Protein AF-A0A364NYP1-F1 (afdb_monomer)

Organism: NCBI:txid2053833

Radius of gyration: 20.15 Å; Cα contacts (8 Å, |Δi|>4): 146; chains: 1; bounding box: 37×47×76 Å

InterPro domains:
  IPR006696 Protein of unknown f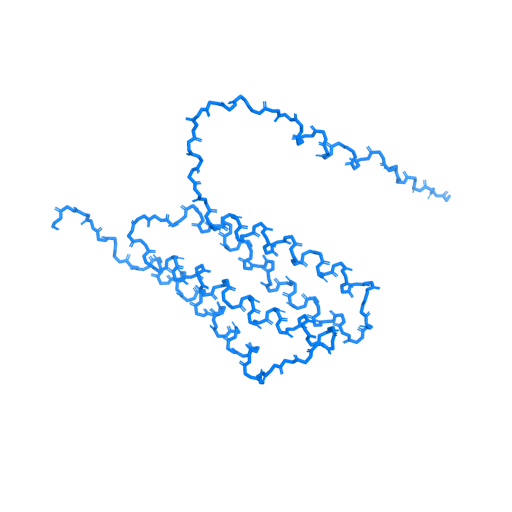unction DUF423 [PF04241] (48-129)
  IPR006696 Protein of unknown function DUF423 [PTHR43461] (31-141)

Secondary structure (DSSP, 8-state):
-------TTSTHHHHHHTT------S------HHHHHHHHHHHHHHHHHHHHHHSS-TTTHHHHHHHHHHHHHHHHHHHHHTTT--TT-HHHHHHHHHHHHHHHHHHHHHHHHHTTPPPS-TTHHHHHHHHHHHHHHHHHHHTTS----TT-

Nearest PDB structures (foldseek):
  1x91-assembly1_A  TM=4.111E-01  e=5.428E-01  Arabidopsis thaliana
  6qvh-assembly1_A  TM=4.560E-01  e=2.809E+00  Streptomyces lividans 1326
  6q58-assembly1_A  TM=4.800E-01  e=5.478E+00  Streptomyces lividans 1326

Mean predicted aligned error: 10.58 Å

Sequence (152 aa):
MAEAHCSLSSWWRVVVIISARPAFGSRSIPMRPWILLAGINGALAIGLAAYGAHGVDAAAVPLMEKASLFQLIHAAALASLDRWDRPGTVSARAAGMLWVIGVALFSGSLYAKAMMVPLPLPMVTPAGGVSLLLGWVALAASAIGKRSDPTV

pLDDT: mean 83.31, std 17.93, range [36.88, 98.75]

Foldseek 3Di:
DDDDDDDPPPVVVVVVVVPDDDPDDPDPPPDQPLLVQLVVLLVVLVVQLVCLVPPFDPVLSVLSPVLSVLSNVLSVVSNVLSVVPDPPQPLSVLLNVLSSQLSCQQSVVSSCVRVVNDDPDPCSNVSSVVSNVVSVVSVVVSVVDDDPDPPD

Structure (mmCIF, N/CA/C/O backbone):
data_AF-A0A364NYP1-F1
#
_entry.id   AF-A0A364NYP1-F1
#
loop_
_atom_site.group_PDB
_atom_site.id
_atom_site.type_symbol
_atom_site.label_atom_id
_atom_site.label_alt_id
_atom_site.label_comp_id
_atom_site.label_asym_id
_atom_site.label_entity_id
_atom_site.label_seq_id
_atom_site.pdbx_PDB_ins_code
_atom_site.Cartn_x
_atom_site.Cartn_y
_atom_site.Cartn_z
_atom_site.occupancy
_atom_site.B_iso_or_equiv
_atom_site.auth_seq_id
_atom_site.auth_comp_id
_atom_site.auth_asym_id
_atom_site.auth_atom_id
_atom_site.pdbx_PDB_model_num
ATOM 1 N N . MET A 1 1 ? -13.600 16.778 -42.484 1.00 36.88 1 MET A N 1
ATOM 2 C CA . MET A 1 1 ? -12.603 16.175 -41.576 1.00 36.88 1 MET A CA 1
ATOM 3 C C . MET A 1 1 ? -12.394 17.177 -40.455 1.00 36.88 1 MET A C 1
ATOM 5 O O . MET A 1 1 ? -11.978 18.286 -40.747 1.00 36.88 1 MET A O 1
ATOM 9 N N . ALA A 1 2 ? -12.880 16.868 -39.251 1.00 36.94 2 ALA A N 1
ATOM 10 C CA . ALA A 1 2 ? -12.973 17.806 -38.132 1.00 36.94 2 ALA A CA 1
ATOM 11 C C . ALA A 1 2 ? -11.695 17.758 -37.282 1.00 36.94 2 ALA A C 1
ATOM 13 O O . ALA A 1 2 ? -11.338 16.699 -36.772 1.00 36.94 2 ALA A O 1
ATOM 14 N N . GLU A 1 3 ? -11.027 18.900 -37.137 1.00 43.62 3 GLU A N 1
ATOM 15 C CA . GLU A 1 3 ? -9.853 19.076 -36.283 1.00 43.62 3 GLU A CA 1
ATOM 16 C C . GLU A 1 3 ? -10.306 19.491 -34.876 1.00 43.62 3 GLU A C 1
ATOM 18 O O . GLU A 1 3 ? -10.893 20.554 -34.667 1.00 43.62 3 GLU A O 1
ATOM 23 N N . ALA A 1 4 ? -10.075 18.621 -33.893 1.00 45.31 4 ALA A N 1
ATOM 24 C CA . ALA A 1 4 ? -10.337 18.896 -32.486 1.00 45.31 4 ALA A CA 1
ATOM 25 C C . ALA A 1 4 ? -9.132 19.625 -31.868 1.00 45.31 4 ALA A C 1
ATOM 27 O O . ALA A 1 4 ? -8.153 19.007 -31.453 1.00 45.31 4 ALA A O 1
ATOM 28 N N . HIS A 1 5 ? -9.209 20.954 -31.789 1.00 45.97 5 HIS A N 1
ATOM 29 C CA . HIS A 1 5 ? -8.242 21.782 -31.068 1.00 45.97 5 HIS A CA 1
ATOM 30 C C . HIS A 1 5 ? -8.495 21.704 -29.551 1.00 45.97 5 HIS A C 1
ATOM 32 O O . HIS A 1 5 ? -9.345 22.407 -29.004 1.00 45.97 5 HIS A O 1
ATOM 38 N N . CYS A 1 6 ? -7.749 20.849 -28.850 1.00 45.78 6 CYS A N 1
ATOM 39 C CA . CYS A 1 6 ? -7.722 20.810 -27.388 1.00 45.78 6 CYS A CA 1
ATOM 40 C C . CYS A 1 6 ? -6.872 21.985 -26.859 1.00 45.78 6 CYS A C 1
ATOM 42 O O . CYS A 1 6 ? -5.645 21.975 -26.939 1.00 45.78 6 CYS A O 1
ATOM 44 N N . SER A 1 7 ? -7.530 23.042 -26.373 1.00 52.88 7 SER A N 1
ATOM 45 C CA . SER A 1 7 ? -6.894 24.260 -25.852 1.00 52.88 7 SER A CA 1
ATOM 46 C C . SER A 1 7 ? -6.227 24.015 -24.491 1.00 52.88 7 SER A C 1
ATOM 48 O O . SER A 1 7 ? -6.889 23.672 -23.512 1.00 52.88 7 SER A O 1
ATOM 50 N N . LEU A 1 8 ? -4.922 24.293 -24.402 1.00 53.12 8 LEU A N 1
ATOM 51 C CA . LEU A 1 8 ? -4.083 24.275 -23.190 1.00 53.12 8 LEU A CA 1
ATOM 52 C C . LEU A 1 8 ? -4.524 25.245 -22.060 1.00 53.12 8 LEU A C 1
ATOM 54 O O . LEU A 1 8 ? -3.857 25.353 -21.034 1.00 53.12 8 LEU A O 1
ATOM 58 N N . SER A 1 9 ? -5.660 25.933 -22.195 1.00 53.09 9 SER A N 1
ATOM 59 C CA . SER A 1 9 ? -6.145 26.968 -21.267 1.00 53.09 9 SER A CA 1
ATOM 60 C C . SER A 1 9 ? -6.959 26.449 -20.066 1.00 53.09 9 SER A C 1
ATOM 62 O O . SER A 1 9 ? -7.534 27.241 -19.327 1.00 53.09 9 SER A O 1
ATOM 64 N N . SER A 1 10 ? -7.025 25.137 -19.827 1.00 48.28 10 SER A N 1
ATOM 65 C CA . SER A 1 10 ? -7.786 24.567 -18.697 1.00 48.28 10 SER A CA 1
ATOM 66 C C . SER A 1 10 ? -6.946 24.397 -17.416 1.00 48.28 10 SER A C 1
ATOM 68 O O . SER A 1 10 ? -7.435 24.610 -16.305 1.00 48.28 10 SER A O 1
ATOM 70 N N . TRP A 1 11 ? -5.650 24.097 -17.557 1.00 45.56 11 TRP A N 1
ATOM 71 C CA . TRP A 1 11 ? -4.767 23.703 -16.448 1.00 45.56 11 TRP A CA 1
ATOM 72 C C . TRP A 1 11 ? -4.459 24.830 -15.449 1.00 45.56 11 TRP A C 1
ATOM 74 O O . TRP A 1 11 ? -4.325 24.578 -14.253 1.00 45.56 11 TRP A O 1
ATOM 84 N N . TRP A 1 12 ? -4.414 26.090 -15.895 1.00 52.97 12 TRP A N 1
ATOM 85 C CA . TRP A 1 12 ? -4.115 27.230 -15.014 1.00 52.97 12 TRP A CA 1
ATOM 86 C C . TRP A 1 12 ? -5.240 27.532 -14.009 1.00 52.97 12 TRP A C 1
ATOM 88 O O . TRP A 1 12 ? -4.981 28.104 -12.950 1.00 52.97 12 TRP A O 1
ATOM 98 N N . ARG A 1 13 ? -6.483 27.102 -14.280 1.00 50.88 13 ARG A N 1
ATOM 99 C CA . ARG A 1 13 ? -7.630 27.336 -13.382 1.00 50.88 13 ARG A CA 1
ATOM 100 C C . ARG A 1 13 ? -7.522 26.527 -12.084 1.00 50.88 13 ARG A C 1
ATOM 102 O O . ARG A 1 13 ? -7.995 26.984 -11.049 1.00 50.88 13 ARG A O 1
ATOM 109 N N . VAL A 1 14 ? -6.838 25.378 -12.116 1.00 55.91 14 VAL A N 1
ATOM 110 C CA . VAL A 1 14 ? -6.555 24.550 -10.928 1.00 55.91 14 VAL A CA 1
ATOM 111 C C . VAL A 1 14 ? -5.574 25.253 -9.982 1.00 55.91 14 VAL A C 1
ATOM 113 O O . VAL A 1 14 ? -5.732 25.181 -8.767 1.00 55.91 14 VAL A O 1
ATOM 116 N N . VAL A 1 15 ? -4.609 26.002 -10.524 1.00 55.75 15 VAL A N 1
ATOM 117 C CA . VAL A 1 15 ? -3.595 26.726 -9.738 1.00 55.75 15 VAL A CA 1
ATOM 118 C C . VAL A 1 15 ? -4.200 27.927 -8.995 1.00 55.75 15 VAL A C 1
ATOM 120 O O . VAL A 1 15 ? -3.829 28.197 -7.856 1.00 55.75 15 VAL A O 1
ATOM 123 N N . VAL A 1 16 ? -5.180 28.615 -9.591 1.00 56.38 16 VAL A N 1
ATOM 124 C CA . VAL A 1 16 ? -5.820 29.809 -8.999 1.00 56.38 16 VAL A CA 1
ATOM 125 C C . VAL A 1 16 ? -6.752 29.468 -7.826 1.00 56.38 16 VAL A C 1
ATOM 127 O O . VAL A 1 16 ? -6.886 30.256 -6.894 1.00 56.38 16 VAL A O 1
ATOM 130 N N . ILE A 1 17 ? -7.354 28.275 -7.792 1.00 55.78 17 ILE A N 1
ATOM 131 C CA . ILE A 1 17 ? -8.186 27.847 -6.648 1.00 55.78 17 ILE A CA 1
ATOM 132 C C . ILE A 1 17 ? -7.334 27.653 -5.374 1.00 55.78 17 ILE A C 1
ATOM 134 O O . ILE A 1 17 ? -7.833 27.815 -4.262 1.00 55.78 17 ILE A O 1
ATOM 138 N N . ILE A 1 18 ? -6.030 27.398 -5.520 1.00 56.81 18 ILE A N 1
ATOM 139 C CA . ILE A 1 18 ? -5.088 27.190 -4.407 1.00 56.81 18 ILE A CA 1
ATOM 140 C C . ILE A 1 18 ? -4.662 28.525 -3.751 1.00 56.81 18 ILE A C 1
ATOM 142 O O . ILE A 1 18 ? -4.149 28.524 -2.634 1.00 56.81 18 ILE A O 1
ATOM 146 N N . SER A 1 19 ? -4.906 29.687 -4.379 1.00 51.62 19 SER A N 1
ATOM 147 C CA . SER A 1 19 ? -4.411 30.986 -3.884 1.00 51.62 19 SER A CA 1
ATOM 148 C C . SER A 1 19 ? -5.324 31.718 -2.889 1.00 51.62 19 SER A C 1
ATOM 150 O O . SER A 1 19 ? -4.976 32.815 -2.444 1.00 51.62 19 SER A O 1
ATOM 152 N N . ALA A 1 20 ? -6.478 31.160 -2.513 1.00 56.38 20 ALA A N 1
ATOM 153 C CA . ALA A 1 20 ? -7.322 31.762 -1.483 1.00 56.38 20 ALA A CA 1
ATOM 154 C C . ALA A 1 20 ? -6.652 31.607 -0.106 1.00 56.38 20 ALA A C 1
ATOM 156 O O . ALA A 1 20 ? -6.601 30.513 0.448 1.00 56.38 20 ALA A O 1
ATOM 157 N N . ARG A 1 21 ? -6.111 32.702 0.444 1.00 58.22 21 ARG A N 1
ATOM 158 C CA . ARG A 1 21 ? -5.488 32.735 1.778 1.00 58.22 21 ARG A CA 1
ATOM 159 C C . ARG A 1 21 ? -6.582 32.700 2.856 1.00 58.22 21 ARG A C 1
ATOM 161 O O . ARG A 1 21 ? -7.274 33.706 3.009 1.00 58.22 21 ARG A O 1
ATOM 168 N N . PRO A 1 22 ? -6.765 31.613 3.629 1.00 61.22 22 PRO A N 1
ATOM 169 C CA . PRO A 1 22 ? -7.623 31.684 4.801 1.00 61.22 22 PRO A CA 1
ATOM 170 C C . PRO A 1 22 ? -6.967 32.598 5.844 1.00 61.22 22 PRO A C 1
ATOM 172 O O . PRO A 1 22 ? -5.754 32.558 6.050 1.00 61.22 22 PRO A O 1
ATOM 175 N N . ALA A 1 23 ? -7.769 33.433 6.505 1.00 62.88 23 ALA A N 1
ATOM 176 C CA . ALA A 1 23 ? -7.324 34.199 7.660 1.00 62.88 23 ALA A CA 1
ATOM 177 C C . ALA A 1 23 ? -6.908 33.220 8.775 1.00 62.88 23 ALA A C 1
ATOM 179 O O . ALA A 1 23 ? -7.751 32.590 9.419 1.00 62.88 23 ALA A O 1
ATOM 180 N N . PHE A 1 24 ? -5.599 33.047 8.966 1.00 59.66 24 PHE A N 1
ATOM 181 C CA . PHE A 1 24 ? -5.033 32.199 10.011 1.00 59.66 24 PHE A CA 1
ATOM 182 C C . PHE A 1 24 ? -5.165 32.899 11.367 1.00 59.66 24 PHE A C 1
ATOM 184 O O . PHE A 1 24 ? -4.269 33.603 11.820 1.00 59.66 24 PHE A O 1
ATOM 191 N N . GLY A 1 25 ? -6.296 32.691 12.039 1.00 66.94 25 GLY A N 1
ATOM 192 C CA . GLY A 1 25 ? -6.305 32.734 13.499 1.00 66.94 25 GLY A CA 1
ATOM 193 C C . GLY A 1 25 ? -5.440 31.592 14.038 1.00 66.94 25 GLY A C 1
ATOM 194 O O . GLY A 1 25 ? -5.389 30.529 13.417 1.00 66.94 25 GLY A O 1
ATOM 195 N N . SER A 1 26 ? -4.774 31.806 15.176 1.00 70.44 26 SER A N 1
ATOM 196 C CA . SER A 1 26 ? -3.999 30.797 15.913 1.00 70.44 26 SER A CA 1
ATOM 197 C C . SER A 1 26 ? -4.895 29.616 16.322 1.00 70.44 26 SER A C 1
ATOM 199 O O . SER A 1 26 ? -5.427 29.545 17.426 1.00 70.44 26 SER A O 1
ATOM 201 N N . ARG A 1 27 ? -5.141 28.704 15.383 1.00 71.00 27 ARG A N 1
ATOM 202 C CA . ARG A 1 27 ? -5.681 27.374 15.631 1.00 71.00 27 ARG A CA 1
ATOM 203 C C . ARG A 1 27 ? -4.515 26.420 15.473 1.00 71.00 27 ARG A C 1
ATOM 205 O O . ARG A 1 27 ? -3.957 26.310 14.384 1.00 71.00 27 ARG A O 1
ATOM 212 N N . SER A 1 28 ? -4.157 25.730 16.550 1.00 69.19 28 SER A N 1
ATOM 213 C CA . SER A 1 28 ? -3.362 24.513 16.455 1.00 69.19 28 SER A CA 1
ATOM 214 C C . SER A 1 28 ? -4.130 23.550 15.551 1.00 69.19 28 SER A C 1
ATOM 216 O O . SER A 1 28 ? -5.167 23.014 15.936 1.00 69.19 28 SER A O 1
ATOM 218 N N . ILE A 1 29 ? -3.689 23.404 14.300 1.00 71.62 29 ILE A N 1
ATOM 219 C CA . ILE A 1 29 ? -4.295 22.441 13.383 1.00 71.62 29 ILE A CA 1
ATOM 220 C C . ILE A 1 29 ? -3.959 21.064 13.958 1.00 71.62 29 ILE A C 1
ATOM 222 O O . ILE A 1 29 ? -2.774 20.724 14.023 1.00 71.62 29 ILE A O 1
ATOM 226 N N . PRO A 1 30 ? -4.949 20.279 14.419 1.00 73.19 30 PRO A N 1
ATOM 227 C CA . PRO A 1 30 ? -4.660 18.949 14.922 1.00 73.19 30 PRO A CA 1
ATOM 228 C C . PRO A 1 30 ? -4.048 18.134 13.780 1.00 73.19 30 PRO A C 1
ATOM 230 O O . PRO A 1 30 ? -4.580 18.123 12.666 1.00 73.19 30 PRO A O 1
ATOM 233 N N . MET A 1 31 ? -2.911 17.480 14.032 1.00 81.06 31 MET A N 1
ATOM 234 C CA . MET A 1 31 ? -2.297 16.616 13.026 1.00 81.06 31 MET A CA 1
ATOM 235 C C . MET A 1 31 ? -3.273 15.491 12.676 1.00 81.06 31 MET A C 1
ATOM 237 O O . MET A 1 31 ? -3.710 14.750 13.553 1.00 81.06 31 MET A O 1
ATOM 241 N N . ARG A 1 32 ? -3.602 15.372 11.386 1.00 89.12 32 ARG A N 1
ATOM 242 C CA . ARG A 1 32 ? -4.449 14.313 10.821 1.00 89.12 32 ARG A CA 1
ATOM 243 C C . ARG A 1 32 ? -3.550 13.306 10.101 1.00 89.12 32 ARG A C 1
ATOM 245 O O . ARG A 1 32 ? -3.393 13.403 8.881 1.00 89.12 32 ARG A O 1
ATOM 252 N N . PRO A 1 33 ? -2.891 12.386 10.834 1.00 91.12 33 PRO A N 1
ATOM 253 C CA . PRO A 1 33 ? -1.832 11.544 10.278 1.00 91.12 33 PRO A CA 1
ATOM 254 C C . PRO A 1 33 ? -2.326 10.691 9.108 1.00 91.12 33 PRO A C 1
ATOM 256 O O . PRO A 1 33 ? -1.618 10.539 8.118 1.00 91.12 33 PRO A O 1
ATOM 259 N N . TRP A 1 34 ? -3.565 10.201 9.174 1.00 93.62 34 TRP A N 1
ATOM 260 C CA . TRP A 1 34 ? -4.155 9.386 8.114 1.00 93.62 34 TRP A CA 1
ATOM 261 C C . TRP A 1 34 ? -4.347 10.156 6.809 1.00 93.62 34 TRP A C 1
ATOM 263 O O . TRP A 1 34 ? -4.019 9.634 5.749 1.00 93.62 34 TRP A O 1
ATOM 273 N N . ILE A 1 35 ? -4.783 11.418 6.879 1.00 95.19 35 ILE A N 1
ATOM 274 C CA . ILE A 1 35 ? -4.905 12.284 5.698 1.00 95.19 35 ILE A CA 1
ATOM 275 C C . ILE A 1 35 ? -3.534 12.605 5.106 1.00 95.19 35 ILE A C 1
ATOM 277 O O . ILE A 1 35 ? -3.372 12.564 3.888 1.00 95.19 35 ILE A O 1
ATOM 281 N N . LEU A 1 36 ? -2.539 12.889 5.952 1.00 95.50 36 LEU A N 1
ATOM 282 C CA . LEU A 1 36 ? -1.172 13.142 5.498 1.00 95.50 36 LEU A CA 1
ATOM 283 C C . LEU A 1 36 ? -0.610 11.927 4.746 1.00 95.50 36 LEU A C 1
ATOM 285 O O . LEU A 1 36 ? -0.136 12.054 3.618 1.00 95.50 36 LEU A O 1
ATOM 289 N N . LEU A 1 37 ? -0.709 10.742 5.350 1.00 96.81 37 LEU A N 1
ATOM 290 C CA . LEU A 1 37 ? -0.214 9.497 4.765 1.00 96.81 37 LEU A CA 1
ATOM 291 C C . LEU A 1 37 ? -1.002 9.096 3.514 1.00 96.81 37 LEU A C 1
ATOM 293 O O . LEU A 1 37 ? -0.404 8.597 2.563 1.00 96.81 37 LEU A O 1
ATOM 297 N N . ALA A 1 38 ? -2.312 9.342 3.475 1.00 97.56 38 ALA A N 1
ATOM 298 C CA . ALA A 1 38 ? -3.126 9.147 2.280 1.00 97.56 38 ALA A CA 1
ATOM 299 C C . ALA A 1 38 ? -2.668 10.051 1.128 1.00 97.56 38 ALA A C 1
ATOM 301 O O . ALA A 1 38 ? -2.463 9.569 0.017 1.00 97.56 38 ALA A O 1
ATOM 302 N N . GLY A 1 39 ? -2.452 11.343 1.396 1.00 97.94 39 GLY A N 1
ATOM 303 C CA . GLY A 1 39 ? -1.987 12.302 0.395 1.00 97.94 39 GLY A CA 1
ATOM 304 C C . GLY A 1 39 ? -0.615 11.940 -0.169 1.00 97.94 39 GLY A C 1
ATOM 305 O O . GLY A 1 39 ? -0.443 11.904 -1.386 1.00 97.94 39 GLY A O 1
ATOM 306 N N . ILE A 1 40 ? 0.338 11.591 0.703 1.00 98.31 40 ILE A N 1
ATOM 307 C CA . ILE A 1 40 ? 1.678 11.148 0.290 1.00 98.31 40 ILE A CA 1
ATOM 308 C C . ILE A 1 40 ? 1.587 9.878 -0.563 1.00 98.31 40 ILE A C 1
ATOM 310 O O . ILE A 1 40 ? 2.173 9.825 -1.642 1.00 98.31 40 ILE A O 1
ATOM 314 N N . ASN A 1 41 ? 0.825 8.868 -0.127 1.00 98.25 41 ASN A N 1
ATOM 315 C CA . ASN A 1 41 ? 0.688 7.625 -0.887 1.00 98.25 41 ASN A CA 1
ATOM 316 C C . ASN A 1 41 ? -0.003 7.828 -2.236 1.00 98.25 41 ASN A C 1
ATOM 318 O O . ASN A 1 41 ? 0.435 7.250 -3.226 1.00 98.25 41 ASN A O 1
ATOM 322 N N . GLY A 1 42 ? -1.047 8.656 -2.295 1.00 98.50 42 GLY A N 1
ATOM 323 C CA . GLY A 1 42 ? -1.737 8.966 -3.545 1.00 98.50 42 GLY A CA 1
ATOM 324 C C . GLY A 1 42 ? -0.827 9.687 -4.537 1.00 98.50 42 GLY A C 1
ATOM 325 O O . GLY A 1 42 ? -0.755 9.296 -5.700 1.00 98.50 42 GLY A O 1
ATOM 326 N N . ALA A 1 43 ? -0.077 10.689 -4.070 1.00 98.62 43 ALA A N 1
ATOM 327 C CA . ALA A 1 43 ? 0.874 11.417 -4.904 1.00 98.62 43 ALA A CA 1
ATOM 328 C C . ALA A 1 43 ? 1.990 10.503 -5.436 1.00 98.62 43 ALA A C 1
ATOM 330 O O . ALA A 1 43 ? 2.279 10.523 -6.632 1.00 98.62 43 ALA A O 1
ATOM 331 N N . LEU A 1 44 ? 2.577 9.665 -4.571 1.00 98.50 44 LEU A N 1
ATOM 332 C CA . LEU A 1 44 ? 3.613 8.710 -4.969 1.00 98.50 44 LEU A CA 1
ATOM 333 C C . LEU A 1 44 ? 3.087 7.668 -5.959 1.00 98.50 44 LEU A C 1
ATOM 335 O O . LEU A 1 44 ? 3.745 7.424 -6.963 1.00 98.50 44 LEU A O 1
ATOM 339 N N . ALA A 1 45 ? 1.904 7.095 -5.720 1.00 98.50 45 ALA A N 1
ATOM 340 C CA . ALA A 1 45 ? 1.309 6.111 -6.622 1.00 98.50 45 ALA A CA 1
ATOM 341 C C . ALA A 1 45 ? 1.081 6.685 -8.025 1.00 98.50 45 ALA A C 1
ATOM 343 O O . ALA A 1 45 ? 1.423 6.046 -9.014 1.00 98.50 45 ALA A O 1
ATOM 344 N N . ILE A 1 46 ? 0.542 7.905 -8.124 1.00 98.31 46 ILE A N 1
ATOM 345 C CA . ILE A 1 46 ? 0.315 8.563 -9.419 1.00 98.31 46 ILE A CA 1
ATOM 346 C C . ILE A 1 46 ? 1.651 8.891 -10.099 1.00 98.31 46 ILE A C 1
ATOM 348 O O . ILE A 1 46 ? 1.811 8.624 -11.289 1.00 98.31 46 ILE A O 1
ATOM 352 N N . GLY A 1 47 ? 2.619 9.438 -9.356 1.00 98.19 47 GLY A N 1
ATOM 353 C CA . GLY A 1 47 ? 3.938 9.775 -9.895 1.00 98.19 47 GLY A CA 1
ATOM 354 C C . GLY A 1 47 ? 4.701 8.553 -10.408 1.00 98.19 47 GLY A C 1
ATOM 355 O O . GLY A 1 47 ? 5.271 8.591 -11.497 1.00 98.19 47 GLY A O 1
ATOM 356 N N . LEU A 1 48 ? 4.665 7.447 -9.663 1.00 97.88 48 LEU A N 1
ATOM 357 C CA . LEU A 1 48 ? 5.320 6.194 -10.039 1.00 97.88 48 LEU A CA 1
ATOM 358 C C . LEU A 1 48 ? 4.582 5.461 -11.162 1.00 97.88 48 LEU A C 1
ATOM 360 O O . LEU A 1 48 ? 5.244 4.874 -12.012 1.00 97.88 48 LEU A O 1
ATOM 364 N N . ALA A 1 49 ? 3.251 5.548 -11.241 1.00 97.25 49 ALA A N 1
ATOM 365 C CA . ALA A 1 49 ? 2.497 5.048 -12.392 1.00 97.25 49 ALA A CA 1
ATOM 366 C C . ALA A 1 49 ? 2.863 5.807 -13.678 1.00 97.25 49 ALA A C 1
ATOM 368 O O . ALA A 1 49 ? 3.125 5.188 -14.707 1.00 97.25 49 ALA A O 1
ATOM 369 N N . ALA A 1 50 ? 2.939 7.142 -13.610 1.00 96.50 50 ALA A N 1
ATOM 370 C CA . ALA A 1 50 ? 3.349 7.976 -14.739 1.00 96.50 50 ALA A CA 1
ATOM 371 C C . ALA A 1 50 ? 4.798 7.693 -15.163 1.00 96.50 50 ALA A C 1
ATOM 373 O O . ALA A 1 50 ? 5.080 7.561 -16.353 1.00 96.50 50 ALA A O 1
ATOM 374 N N . TYR A 1 51 ? 5.711 7.541 -14.196 1.00 94.94 51 TYR A N 1
ATOM 375 C CA . TYR A 1 51 ? 7.074 7.096 -14.478 1.00 94.94 51 TYR A CA 1
ATOM 376 C C . TYR A 1 51 ? 7.087 5.696 -15.100 1.00 94.94 51 TYR A C 1
ATOM 378 O O . TYR A 1 51 ? 7.788 5.476 -16.077 1.00 94.94 51 TYR A O 1
ATOM 386 N N . GLY A 1 52 ? 6.271 4.764 -14.608 1.00 95.38 52 GLY A N 1
ATOM 387 C CA . GLY A 1 52 ? 6.142 3.423 -15.172 1.00 95.38 52 GLY A CA 1
ATOM 388 C C . GLY A 1 52 ? 5.680 3.413 -16.631 1.00 95.38 52 GLY A C 1
ATOM 389 O O . GLY A 1 52 ? 6.151 2.599 -17.411 1.00 95.38 52 GLY A O 1
ATOM 390 N N . ALA A 1 53 ? 4.816 4.340 -17.039 1.00 91.50 53 ALA A N 1
ATOM 391 C CA . ALA A 1 53 ? 4.328 4.408 -18.418 1.00 91.50 53 ALA A CA 1
ATOM 392 C C . ALA A 1 53 ? 5.372 4.914 -19.435 1.00 91.50 53 ALA A C 1
ATOM 394 O O . ALA A 1 53 ? 5.212 4.693 -20.635 1.00 91.50 53 ALA A O 1
ATOM 395 N N . HIS A 1 54 ? 6.419 5.611 -18.979 1.00 91.62 54 HIS A N 1
ATOM 396 C CA . HIS A 1 54 ? 7.344 6.331 -19.867 1.00 91.62 54 HIS A CA 1
ATOM 397 C C . HIS A 1 54 ? 8.835 6.096 -19.590 1.00 91.62 54 HIS A C 1
ATOM 399 O O . HIS A 1 54 ? 9.659 6.347 -20.464 1.00 91.62 54 HIS A O 1
ATOM 405 N N . GLY A 1 55 ? 9.194 5.675 -18.379 1.00 90.81 55 GLY A N 1
ATOM 406 C CA . GLY A 1 55 ? 10.558 5.688 -17.847 1.00 90.81 55 GLY A CA 1
ATOM 407 C C . GLY A 1 55 ? 11.132 4.317 -17.491 1.00 90.81 55 GLY A C 1
ATOM 408 O O . GLY A 1 55 ? 12.260 4.265 -17.006 1.00 90.81 55 GLY A O 1
ATOM 409 N N . VAL A 1 56 ? 10.395 3.225 -17.719 1.00 92.56 56 VAL A N 1
ATOM 410 C CA . VAL A 1 56 ? 10.887 1.848 -17.534 1.00 92.56 56 VAL A CA 1
ATOM 411 C C . VAL A 1 56 ? 10.690 1.015 -18.796 1.00 92.56 56 VAL A C 1
ATOM 413 O O . VAL A 1 56 ? 9.895 1.365 -19.668 1.00 92.56 56 VAL A O 1
ATOM 416 N N . ASP A 1 57 ? 11.389 -0.117 -18.872 1.00 94.69 57 ASP A N 1
ATOM 417 C CA . ASP A 1 57 ? 11.197 -1.089 -19.944 1.00 94.69 57 ASP A CA 1
ATOM 418 C C . ASP A 1 57 ? 9.746 -1.579 -20.003 1.00 94.69 57 ASP A C 1
ATOM 420 O O . ASP A 1 57 ? 9.113 -1.830 -18.974 1.00 94.69 57 ASP A O 1
ATOM 424 N N . ALA A 1 58 ? 9.239 -1.822 -21.215 1.00 95.19 58 ALA A N 1
ATOM 425 C CA . ALA A 1 58 ? 7.867 -2.291 -21.435 1.00 95.19 58 ALA A CA 1
ATOM 426 C C . ALA A 1 58 ? 7.526 -3.564 -20.629 1.00 95.19 58 ALA A C 1
ATOM 428 O O . ALA A 1 58 ? 6.400 -3.736 -20.167 1.00 95.19 58 ALA A O 1
ATOM 429 N N . ALA A 1 59 ? 8.514 -4.435 -20.399 1.00 95.81 59 ALA A N 1
ATOM 430 C CA . ALA A 1 59 ? 8.358 -5.647 -19.594 1.00 95.81 59 ALA A CA 1
ATOM 431 C C . ALA A 1 59 ? 8.131 -5.373 -18.091 1.00 95.81 59 ALA A C 1
ATOM 433 O O . ALA A 1 59 ? 7.583 -6.223 -17.388 1.00 95.81 59 ALA A O 1
ATOM 434 N N . ALA A 1 60 ? 8.540 -4.205 -17.586 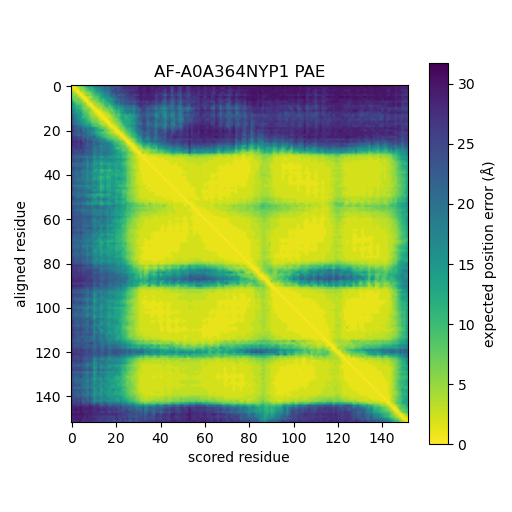1.00 95.88 60 ALA A N 1
ATOM 435 C CA . ALA A 1 60 ? 8.417 -3.805 -16.186 1.00 95.88 60 ALA A CA 1
ATOM 436 C C . ALA A 1 60 ? 7.128 -3.012 -15.886 1.00 95.88 60 ALA A C 1
ATOM 438 O O . ALA A 1 60 ? 6.731 -2.911 -14.722 1.00 95.88 60 ALA A O 1
ATOM 439 N N . VAL A 1 61 ? 6.436 -2.505 -16.913 1.00 96.38 61 VAL A N 1
ATOM 440 C CA . VAL A 1 61 ? 5.183 -1.733 -16.783 1.00 96.38 61 VAL A CA 1
ATOM 441 C C . VAL A 1 61 ? 4.121 -2.455 -15.938 1.00 96.38 61 VAL A C 1
ATOM 443 O O . VAL A 1 61 ? 3.605 -1.838 -15.003 1.00 96.38 61 VAL A O 1
ATOM 446 N N . PRO A 1 62 ? 3.843 -3.766 -16.121 1.00 97.62 62 PRO A N 1
ATOM 447 C CA . PRO A 1 62 ? 2.817 -4.444 -15.322 1.00 97.62 62 PRO A CA 1
ATOM 448 C C . PRO A 1 62 ? 3.134 -4.493 -13.817 1.00 97.62 62 PRO A C 1
ATOM 450 O O . PRO A 1 62 ? 2.229 -4.574 -12.982 1.00 97.62 62 PRO A O 1
ATOM 453 N N . LEU A 1 63 ? 4.420 -4.455 -13.442 1.00 96.69 63 LEU A N 1
ATOM 454 C CA . LEU A 1 63 ? 4.830 -4.374 -12.038 1.00 96.69 63 LEU A CA 1
ATOM 455 C C . LEU A 1 63 ? 4.567 -2.977 -11.467 1.00 96.69 63 LEU A C 1
ATOM 457 O O . LEU A 1 63 ? 4.041 -2.880 -10.357 1.00 96.69 63 LEU A O 1
ATOM 461 N N . MET A 1 64 ? 4.873 -1.922 -12.231 1.00 97.62 64 MET A N 1
ATOM 462 C CA . MET A 1 64 ? 4.596 -0.528 -11.858 1.00 97.62 64 MET A CA 1
ATOM 463 C C . MET A 1 64 ? 3.099 -0.283 -11.666 1.00 97.62 64 MET A C 1
ATOM 465 O O . MET A 1 64 ? 2.690 0.285 -10.651 1.00 97.62 64 MET A O 1
ATOM 469 N N . GLU A 1 65 ? 2.272 -0.766 -12.593 1.00 97.81 65 GLU A N 1
ATOM 470 C CA . GLU A 1 65 ? 0.815 -0.637 -12.523 1.00 97.81 65 GLU A CA 1
ATOM 471 C C . GLU A 1 65 ? 0.244 -1.356 -11.300 1.00 97.81 65 GLU A C 1
ATOM 473 O O . GLU A 1 65 ? -0.532 -0.775 -10.539 1.00 97.81 65 GLU A O 1
ATOM 478 N N . LYS A 1 66 ? 0.672 -2.601 -11.051 1.00 98.25 66 LYS A N 1
ATOM 479 C CA . LYS A 1 66 ? 0.231 -3.370 -9.880 1.00 98.25 66 LYS A CA 1
ATOM 480 C C . LYS A 1 66 ? 0.621 -2.680 -8.573 1.00 98.25 66 LYS A C 1
ATOM 482 O O . LYS A 1 66 ? -0.212 -2.555 -7.676 1.00 98.25 66 LYS A O 1
ATOM 487 N N . ALA A 1 67 ? 1.869 -2.236 -8.460 1.00 98.25 67 ALA A N 1
ATOM 488 C CA . ALA A 1 67 ? 2.366 -1.544 -7.278 1.00 98.25 67 ALA A CA 1
ATOM 489 C C . ALA A 1 67 ? 1.575 -0.255 -6.998 1.00 98.25 67 ALA A C 1
ATOM 491 O O . ALA A 1 67 ? 1.131 -0.043 -5.863 1.00 98.25 67 ALA A O 1
ATOM 492 N N . SER A 1 68 ? 1.329 0.535 -8.047 1.00 98.56 68 SER A N 1
ATOM 493 C CA . SER A 1 68 ? 0.588 1.801 -7.989 1.00 98.56 68 SER A CA 1
ATOM 494 C C . SER A 1 68 ? -0.875 1.600 -7.636 1.00 98.56 68 SER A C 1
ATOM 496 O O . SER A 1 68 ? -1.394 2.298 -6.767 1.00 98.56 68 SER A O 1
ATOM 498 N N . LEU A 1 69 ? -1.534 0.607 -8.236 1.00 98.56 69 LEU A N 1
ATOM 499 C CA . LEU A 1 69 ? -2.923 0.280 -7.935 1.00 98.56 69 LEU A CA 1
ATOM 500 C C . LEU A 1 69 ? -3.098 -0.085 -6.458 1.00 98.56 69 LEU A C 1
ATOM 502 O O . LEU A 1 69 ? -3.963 0.468 -5.778 1.00 98.56 69 LEU A O 1
ATOM 506 N N . PHE A 1 70 ? -2.252 -0.981 -5.943 1.00 98.56 70 PHE A N 1
ATOM 507 C CA . PHE A 1 70 ? -2.306 -1.365 -4.535 1.00 98.56 70 PHE A CA 1
ATOM 508 C C . PHE A 1 70 ? -2.012 -0.169 -3.624 1.00 98.56 70 PHE A C 1
ATOM 510 O O . PHE A 1 70 ? -2.737 0.033 -2.653 1.00 98.56 70 PHE A O 1
ATOM 517 N N . GLN A 1 71 ? -1.022 0.667 -3.939 1.00 98.75 71 GLN A N 1
ATOM 518 C CA . GLN A 1 71 ? -0.732 1.859 -3.140 1.00 98.75 71 GLN A CA 1
ATOM 519 C C . GLN A 1 71 ? -1.903 2.855 -3.133 1.00 98.75 71 GLN A C 1
ATOM 521 O O . GLN A 1 71 ? -2.249 3.377 -2.074 1.00 98.75 71 GLN A O 1
ATOM 526 N N . LEU A 1 72 ? -2.552 3.082 -4.278 1.00 98.56 72 LEU A N 1
ATOM 527 C CA . LEU A 1 72 ? -3.652 4.037 -4.415 1.00 98.56 72 LEU A CA 1
ATOM 528 C C . LEU A 1 72 ? -4.925 3.575 -3.689 1.00 98.56 72 LEU A C 1
ATOM 530 O O . LEU A 1 72 ? -5.569 4.378 -3.015 1.00 98.56 72 LEU A O 1
ATOM 534 N N . ILE A 1 73 ? -5.261 2.281 -3.760 1.00 98.50 73 ILE A N 1
ATOM 535 C CA . ILE A 1 73 ? -6.394 1.701 -3.015 1.00 98.50 73 ILE A CA 1
ATOM 536 C C . ILE A 1 73 ? -6.213 1.929 -1.510 1.00 98.50 73 ILE A C 1
ATOM 538 O O . ILE A 1 73 ? -7.137 2.365 -0.823 1.00 98.50 73 ILE A O 1
ATOM 542 N N . HIS A 1 74 ? -5.008 1.686 -0.995 1.00 98.25 74 HIS A N 1
ATOM 543 C CA . HIS A 1 74 ? -4.723 1.861 0.426 1.00 98.25 74 HIS A CA 1
ATOM 544 C C . HIS A 1 74 ? -4.568 3.336 0.817 1.00 98.25 74 HIS A C 1
ATOM 546 O O . HIS A 1 74 ? -4.914 3.696 1.937 1.00 98.25 74 HIS A O 1
ATOM 552 N N . ALA A 1 75 ? -4.151 4.216 -0.098 1.00 98.25 75 ALA A N 1
ATOM 553 C CA . ALA A 1 75 ? -4.215 5.662 0.103 1.00 98.25 75 ALA A CA 1
ATOM 554 C C . ALA A 1 75 ? -5.665 6.135 0.300 1.00 98.25 75 ALA A C 1
ATOM 556 O O . ALA A 1 75 ? -5.957 6.861 1.250 1.00 98.25 75 ALA A O 1
ATOM 557 N N . ALA A 1 76 ? -6.590 5.676 -0.550 1.00 97.50 76 ALA A N 1
ATOM 558 C CA . ALA A 1 76 ? -8.013 5.975 -0.406 1.00 97.50 76 ALA A CA 1
ATOM 559 C C . ALA A 1 76 ? -8.585 5.406 0.906 1.00 97.50 76 ALA A C 1
ATOM 561 O O . ALA A 1 76 ? -9.326 6.093 1.613 1.00 97.50 76 ALA A O 1
ATOM 562 N N . ALA A 1 77 ? -8.187 4.187 1.281 1.00 96.06 77 ALA A N 1
ATOM 563 C CA . ALA A 1 77 ? -8.579 3.581 2.550 1.00 96.06 77 ALA A CA 1
ATOM 564 C C . ALA A 1 77 ? -8.067 4.392 3.760 1.00 96.06 77 ALA A C 1
ATOM 566 O O . ALA A 1 77 ? -8.843 4.700 4.666 1.00 96.06 77 ALA A O 1
ATOM 567 N N . LEU A 1 78 ? -6.803 4.834 3.749 1.00 96.12 78 LEU A N 1
ATOM 568 C CA . LEU A 1 78 ? -6.233 5.722 4.771 1.00 96.12 78 LEU A CA 1
ATOM 569 C C . LEU A 1 78 ? -6.991 7.052 4.858 1.00 96.12 78 LEU A C 1
ATOM 571 O O . LEU A 1 78 ? -7.280 7.515 5.958 1.00 96.12 78 LEU A O 1
ATOM 575 N N . ALA A 1 79 ? -7.382 7.643 3.725 1.00 94.88 79 ALA A N 1
ATOM 576 C CA . ALA A 1 79 ? -8.170 8.875 3.730 1.00 94.88 79 ALA A CA 1
ATOM 577 C C . ALA A 1 79 ? -9.525 8.685 4.434 1.00 94.88 79 ALA A C 1
ATOM 579 O O . ALA A 1 79 ? -9.993 9.585 5.132 1.00 94.88 79 ALA A O 1
ATOM 580 N N . SER A 1 80 ? -10.142 7.506 4.288 1.00 91.69 80 SER A N 1
ATOM 581 C CA . SER A 1 80 ? -11.418 7.188 4.938 1.00 91.69 80 SER A CA 1
ATOM 582 C C . SER A 1 80 ? -11.305 6.994 6.458 1.00 91.69 80 SER A C 1
ATOM 584 O O . SER A 1 80 ? -12.246 7.327 7.182 1.00 91.69 80 SER A O 1
ATOM 586 N N . LEU A 1 81 ? -10.146 6.537 6.958 1.00 89.88 81 LEU A N 1
ATOM 587 C CA . LEU A 1 81 ? -9.923 6.278 8.386 1.00 89.88 81 LEU A CA 1
ATOM 588 C C . LEU A 1 81 ? -10.002 7.528 9.254 1.00 89.88 81 LEU A C 1
ATOM 590 O O . LEU A 1 81 ? -10.402 7.428 10.409 1.00 89.88 81 LEU A O 1
ATOM 594 N N . ASP A 1 82 ? -9.683 8.706 8.722 1.00 82.88 82 ASP A N 1
ATOM 595 C CA . ASP A 1 82 ? -9.738 9.950 9.495 1.00 82.88 82 ASP A CA 1
ATOM 596 C C . ASP A 1 82 ? -11.138 10.232 10.073 1.00 82.88 82 ASP A C 1
ATOM 598 O O . ASP A 1 82 ? -11.273 10.790 11.160 1.00 82.88 82 ASP A O 1
ATOM 602 N N . ARG A 1 83 ? -12.198 9.765 9.401 1.00 78.31 83 ARG A N 1
ATOM 603 C CA . ARG A 1 83 ? -13.576 9.907 9.889 1.00 78.31 83 ARG A CA 1
ATOM 604 C C . ARG A 1 83 ? -13.957 8.862 10.945 1.00 78.31 83 ARG A C 1
ATOM 606 O O . ARG A 1 83 ? -14.979 9.023 11.619 1.00 78.31 83 ARG A O 1
ATOM 613 N N . TRP A 1 84 ? -13.187 7.782 11.061 1.00 70.50 84 TRP A N 1
ATOM 614 C CA . TRP A 1 84 ? -13.522 6.591 11.846 1.00 70.50 84 TRP A CA 1
ATOM 615 C C . TRP A 1 84 ? -12.567 6.322 13.012 1.00 70.50 84 TRP A C 1
ATOM 617 O O . TRP A 1 84 ? -12.977 5.647 13.955 1.00 70.50 84 TRP A O 1
ATOM 627 N N . ASP A 1 85 ? -11.356 6.886 13.002 1.00 70.38 85 ASP A N 1
ATOM 628 C CA . ASP A 1 85 ? -10.407 6.828 14.117 1.00 70.38 85 ASP A CA 1
ATOM 629 C C . ASP A 1 85 ? -10.902 7.704 15.275 1.00 70.38 85 ASP A C 1
ATOM 631 O O . ASP A 1 85 ? -10.552 8.875 15.432 1.00 70.38 85 ASP A O 1
ATOM 635 N N . ARG A 1 86 ? -11.796 7.124 16.077 1.00 69.19 86 ARG A N 1
ATOM 636 C CA . ARG A 1 86 ? -12.288 7.709 17.323 1.00 69.19 86 ARG A CA 1
ATOM 637 C C . ARG A 1 86 ? -11.494 7.153 18.507 1.00 69.19 86 ARG A C 1
ATOM 639 O O . ARG A 1 86 ? -11.088 5.984 18.469 1.00 69.19 86 ARG A O 1
ATOM 646 N N . PRO A 1 87 ? -11.315 7.935 19.590 1.00 59.19 87 PRO A N 1
ATOM 647 C CA . PRO A 1 87 ? -10.741 7.426 20.833 1.00 59.19 87 PRO A CA 1
ATOM 648 C C . PRO A 1 87 ? -11.439 6.121 21.258 1.00 59.19 87 PRO A C 1
ATOM 650 O O . PRO A 1 87 ? -12.666 6.066 21.290 1.00 59.19 87 PRO A O 1
ATOM 653 N N . GLY A 1 88 ? -10.663 5.060 21.507 1.00 59.56 88 GLY A N 1
ATOM 654 C 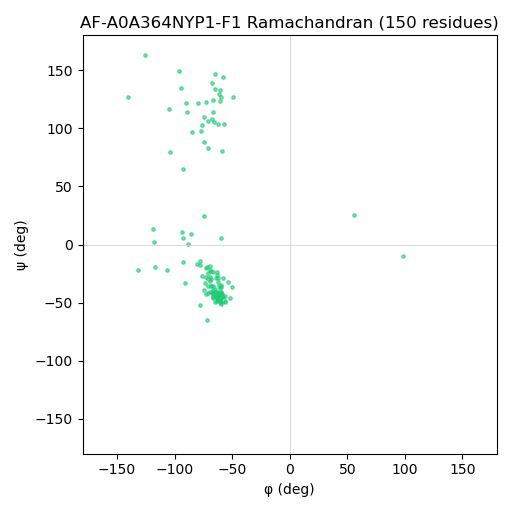CA . GLY A 1 88 ? -11.168 3.723 21.863 1.00 59.56 88 GLY A CA 1
ATOM 655 C C . GLY A 1 88 ? -11.239 2.702 20.715 1.00 59.56 88 GLY A C 1
ATOM 656 O O . GLY A 1 88 ? -11.409 1.514 20.970 1.00 59.56 88 GLY A O 1
ATOM 657 N N . THR A 1 89 ? -11.041 3.106 19.454 1.00 67.50 89 THR A N 1
ATOM 658 C CA . THR A 1 89 ? -11.099 2.195 18.289 1.00 67.50 89 THR A CA 1
ATOM 659 C C . THR A 1 89 ? -9.726 1.616 17.914 1.00 67.50 89 THR A C 1
ATOM 661 O O . THR A 1 89 ? -9.187 1.868 16.838 1.00 67.50 89 THR A O 1
ATOM 664 N N . VAL A 1 90 ? -9.140 0.800 18.803 1.00 72.25 90 VAL A N 1
ATOM 665 C CA . VAL A 1 90 ? -7.795 0.191 18.623 1.00 72.25 90 VAL A CA 1
ATOM 666 C C . VAL A 1 90 ? -7.639 -0.498 17.256 1.00 72.25 90 VAL A C 1
ATOM 668 O O . VAL A 1 90 ? -6.594 -0.396 16.615 1.00 72.25 90 VAL A O 1
ATOM 671 N N . SER A 1 91 ? -8.711 -1.125 16.767 1.00 78.56 91 SER A N 1
ATOM 672 C CA . SER A 1 91 ? -8.721 -1.863 15.499 1.00 78.56 91 SER A CA 1
ATOM 673 C C . SER A 1 91 ? -8.583 -0.975 14.246 1.00 78.56 91 SER A C 1
ATOM 675 O O . SER A 1 91 ? -7.986 -1.404 13.262 1.00 78.56 91 SER A O 1
ATOM 677 N N . ALA A 1 92 ? -9.059 0.279 14.274 1.00 83.69 92 ALA A N 1
ATOM 678 C CA . ALA A 1 92 ? -8.953 1.211 13.141 1.00 83.69 92 ALA A CA 1
ATOM 679 C C . ALA A 1 92 ? -7.524 1.755 12.966 1.00 83.69 92 ALA A C 1
ATOM 681 O O . ALA A 1 92 ? -7.012 1.844 11.849 1.00 83.69 92 ALA A O 1
ATOM 682 N N . ARG A 1 93 ? -6.837 2.046 14.079 1.00 89.00 93 ARG A N 1
ATOM 683 C CA . ARG A 1 93 ? -5.419 2.444 14.063 1.00 89.00 93 ARG A CA 1
ATOM 684 C C . ARG A 1 93 ? -4.515 1.308 13.602 1.00 89.00 93 ARG A C 1
ATOM 686 O O . ARG A 1 93 ? -3.601 1.538 12.813 1.00 89.00 93 ARG A O 1
ATOM 693 N N . ALA A 1 94 ? -4.794 0.089 14.066 1.00 92.88 94 ALA A N 1
ATOM 694 C CA . ALA A 1 94 ? -4.088 -1.105 13.617 1.00 92.88 94 ALA A CA 1
ATOM 695 C C . ALA A 1 94 ? -4.233 -1.298 12.098 1.00 92.88 94 ALA A C 1
ATOM 697 O O . ALA A 1 94 ? -3.226 -1.499 11.424 1.00 92.88 94 ALA A O 1
ATOM 698 N N . ALA A 1 95 ? -5.447 -1.145 11.552 1.00 94.75 95 ALA A N 1
ATOM 699 C CA . ALA A 1 95 ? -5.692 -1.217 10.111 1.00 94.75 95 ALA 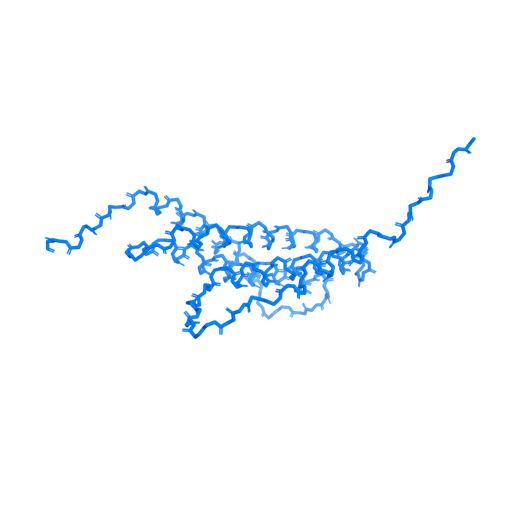A CA 1
ATOM 700 C C . ALA A 1 95 ? -4.835 -0.213 9.323 1.00 94.75 95 ALA A C 1
ATOM 702 O O . ALA A 1 95 ? -4.126 -0.597 8.392 1.00 94.75 95 ALA A O 1
ATOM 703 N N . GLY A 1 96 ? -4.833 1.056 9.743 1.00 94.94 96 GLY A N 1
ATOM 704 C CA . GLY A 1 96 ? -4.045 2.098 9.088 1.00 94.94 96 GLY A CA 1
ATOM 705 C C . GLY A 1 96 ? -2.538 1.824 9.117 1.00 94.94 96 GLY A C 1
ATOM 706 O O . GLY A 1 96 ? -1.869 1.956 8.094 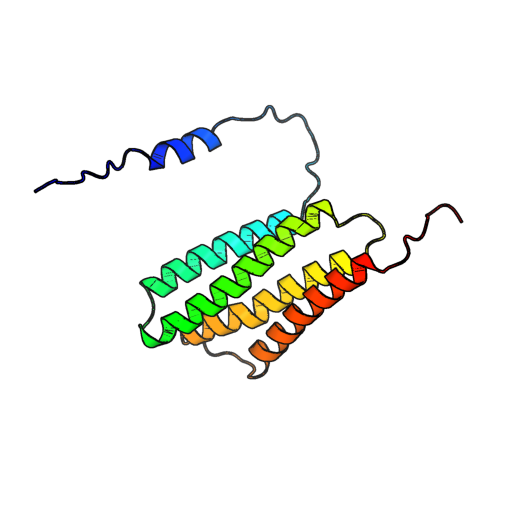1.00 94.94 96 GLY A O 1
ATOM 707 N N . MET A 1 97 ? -1.996 1.385 10.257 1.00 96.00 97 MET A N 1
ATOM 708 C CA . MET A 1 97 ? -0.574 1.025 10.369 1.00 96.00 97 MET A CA 1
ATOM 709 C C . MET A 1 97 ? -0.207 -0.175 9.492 1.00 96.00 97 MET A C 1
ATOM 711 O O . MET A 1 97 ? 0.798 -0.133 8.781 1.00 96.00 97 MET A O 1
ATOM 715 N N . LEU A 1 98 ? -1.039 -1.219 9.493 1.00 98.00 98 LEU A N 1
ATOM 716 C CA . LEU A 1 98 ? -0.846 -2.410 8.667 1.00 98.00 98 LEU A CA 1
ATOM 717 C C . LEU A 1 98 ? -0.852 -2.079 7.171 1.00 98.00 98 LEU A C 1
ATOM 719 O O . LEU A 1 98 ? -0.051 -2.638 6.420 1.00 98.00 98 LEU A O 1
ATOM 723 N N . TRP A 1 99 ? -1.689 -1.138 6.731 1.00 98.25 99 TRP A N 1
ATOM 724 C CA . TRP A 1 99 ? -1.675 -0.677 5.345 1.00 98.25 99 TRP A CA 1
ATOM 725 C C . TRP A 1 99 ? -0.448 0.156 4.999 1.00 98.25 99 TRP A C 1
ATOM 727 O O . TRP A 1 99 ? 0.132 -0.057 3.942 1.00 98.25 99 TRP A O 1
ATOM 737 N N . VAL A 1 100 ? -0.010 1.062 5.874 1.00 98.12 100 VAL A N 1
ATOM 738 C CA . VAL A 1 100 ? 1.201 1.868 5.639 1.00 98.12 100 VAL A CA 1
ATOM 739 C C . VAL A 1 100 ? 2.430 0.969 5.502 1.00 98.12 100 VAL A C 1
ATOM 741 O O . VAL A 1 100 ? 3.167 1.075 4.521 1.00 98.12 100 VAL A O 1
ATOM 744 N N . ILE A 1 101 ? 2.617 0.041 6.444 1.00 98.12 101 ILE A N 1
ATOM 745 C CA . ILE A 1 101 ? 3.715 -0.935 6.408 1.00 98.12 101 ILE A CA 1
ATOM 746 C C . ILE A 1 101 ? 3.571 -1.838 5.181 1.00 98.12 101 ILE A C 1
ATOM 748 O O . ILE A 1 101 ? 4.529 -2.049 4.438 1.00 98.12 101 ILE A O 1
ATOM 752 N N . GLY A 1 102 ? 2.360 -2.332 4.928 1.00 98.25 102 GLY A N 1
ATOM 753 C CA . GLY A 1 102 ? 2.067 -3.199 3.797 1.00 98.25 102 GLY A CA 1
ATOM 754 C C . GLY A 1 102 ? 2.369 -2.545 2.452 1.00 98.25 102 GLY A C 1
ATOM 755 O O . GLY A 1 102 ? 2.961 -3.191 1.597 1.00 98.25 102 GLY A O 1
ATOM 756 N N . VAL A 1 103 ? 2.039 -1.265 2.270 1.00 98.56 103 VAL A N 1
ATOM 757 C CA . VAL A 1 103 ? 2.324 -0.510 1.042 1.00 98.56 103 VAL A CA 1
ATOM 758 C C . VAL A 1 103 ? 3.828 -0.332 0.867 1.00 98.56 103 VAL A C 1
ATOM 760 O O . VAL A 1 103 ? 4.347 -0.587 -0.220 1.00 98.56 103 VAL A O 1
ATOM 763 N N . ALA A 1 104 ? 4.537 0.056 1.929 1.00 97.69 104 ALA A N 1
ATOM 764 C CA . ALA A 1 104 ? 5.985 0.234 1.879 1.00 97.69 104 ALA A CA 1
ATOM 765 C C . ALA A 1 104 ? 6.704 -1.065 1.478 1.00 97.69 104 ALA A C 1
ATOM 767 O O . ALA A 1 104 ? 7.601 -1.042 0.639 1.00 97.69 104 ALA A O 1
ATOM 768 N N . LEU A 1 105 ? 6.280 -2.208 2.025 1.00 97.38 105 LEU A N 1
ATOM 769 C CA . LEU A 1 105 ? 6.882 -3.506 1.720 1.00 97.38 105 LEU A CA 1
ATOM 770 C C . LEU A 1 105 ? 6.413 -4.066 0.367 1.00 97.38 105 LEU A C 1
ATOM 772 O O . LEU A 1 105 ? 7.234 -4.424 -0.473 1.00 97.38 105 LEU A O 1
ATOM 776 N N . PHE A 1 106 ? 5.105 -4.141 0.123 1.00 97.81 106 PHE A N 1
ATOM 777 C CA . PHE A 1 106 ? 4.534 -4.738 -1.087 1.00 97.81 106 PHE A CA 1
ATOM 778 C C . PHE A 1 106 ? 4.761 -3.850 -2.310 1.00 97.81 106 PHE A C 1
ATOM 780 O O . PHE A 1 106 ? 5.506 -4.233 -3.207 1.00 97.81 106 PHE A O 1
ATOM 787 N N . SER A 1 107 ? 4.172 -2.652 -2.343 1.00 98.06 107 SER A N 1
ATOM 788 C CA . SER A 1 107 ? 4.299 -1.752 -3.494 1.00 98.06 107 SER A CA 1
ATOM 789 C C . SER A 1 107 ? 5.739 -1.274 -3.664 1.00 98.06 107 SER A C 1
ATOM 791 O O . SER A 1 107 ? 6.260 -1.326 -4.775 1.00 98.06 107 SER A O 1
ATOM 793 N N . GLY A 1 108 ? 6.420 -0.914 -2.569 1.00 96.94 108 GLY A N 1
ATOM 794 C CA . GLY A 1 108 ? 7.832 -0.517 -2.606 1.00 96.94 108 GLY A CA 1
ATOM 795 C C . GLY A 1 108 ? 8.746 -1.576 -3.228 1.00 96.94 108 GLY A C 1
ATOM 796 O O . GLY A 1 108 ? 9.565 -1.247 -4.084 1.00 96.94 108 GLY A O 1
ATOM 797 N N . SER A 1 1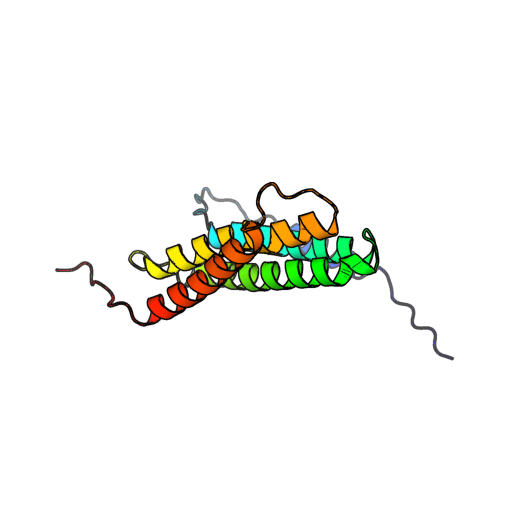09 ? 8.574 -2.856 -2.876 1.00 96.62 109 SER A N 1
ATOM 798 C CA . SER A 1 109 ? 9.375 -3.934 -3.477 1.00 96.62 109 SER A CA 1
ATOM 799 C C . SER A 1 109 ? 9.067 -4.170 -4.955 1.00 96.62 109 SER A C 1
ATOM 801 O O . SER A 1 109 ? 9.978 -4.448 -5.732 1.00 96.62 109 SER A O 1
ATOM 803 N N . LEU A 1 110 ? 7.810 -4.025 -5.375 1.00 96.69 110 LEU A N 1
ATOM 804 C CA . LEU A 1 110 ? 7.450 -4.136 -6.787 1.00 96.69 110 LEU A CA 1
ATOM 805 C C . LEU A 1 110 ? 8.031 -2.983 -7.617 1.00 96.69 110 LEU A C 1
ATOM 807 O O . LEU A 1 110 ? 8.565 -3.244 -8.695 1.00 96.69 110 LEU A O 1
ATOM 811 N N . TYR A 1 111 ? 8.007 -1.746 -7.104 1.00 97.38 111 TYR A N 1
ATOM 812 C CA . TYR A 1 111 ? 8.689 -0.616 -7.744 1.00 97.38 111 TYR A CA 1
ATOM 813 C C . TYR A 1 111 ? 10.194 -0.849 -7.836 1.00 97.38 111 TYR A C 1
ATOM 815 O O . TYR A 1 111 ? 10.764 -0.703 -8.913 1.00 97.38 111 TYR A O 1
ATOM 823 N N . ALA A 1 112 ? 10.827 -1.276 -6.739 1.00 95.31 112 ALA A N 1
ATOM 824 C CA . ALA A 1 112 ? 12.253 -1.585 -6.715 1.00 95.31 112 ALA A CA 1
ATOM 825 C C . ALA A 1 112 ? 12.608 -2.629 -7.783 1.00 95.31 112 ALA A C 1
ATOM 827 O O . ALA A 1 112 ? 13.495 -2.400 -8.601 1.00 95.31 112 ALA A O 1
ATOM 828 N N . LYS A 1 113 ? 11.848 -3.730 -7.853 1.00 94.06 113 LYS A N 1
ATOM 829 C CA . LYS A 1 113 ? 12.043 -4.780 -8.859 1.00 94.06 113 LYS A CA 1
ATOM 830 C C . LYS A 1 113 ? 11.886 -4.254 -10.287 1.00 94.06 113 LYS A C 1
ATOM 832 O O . LYS A 1 113 ? 12.666 -4.625 -11.157 1.00 94.06 113 LYS A O 1
ATOM 837 N N . ALA A 1 114 ? 10.897 -3.399 -10.526 1.00 94.75 114 ALA A 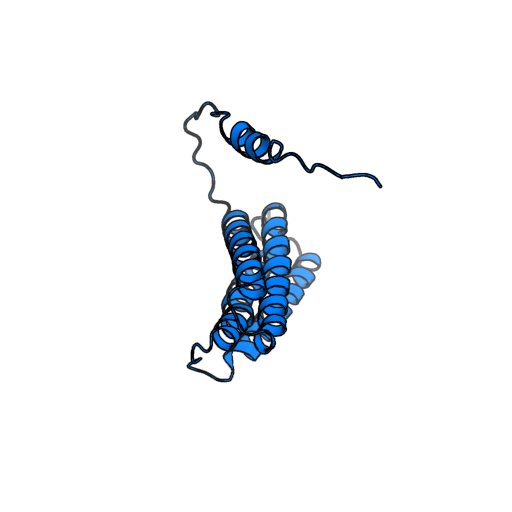N 1
ATOM 838 C CA . ALA A 1 114 ? 10.649 -2.810 -11.836 1.00 94.75 114 ALA A CA 1
ATOM 839 C C . ALA A 1 114 ? 11.714 -1.769 -12.244 1.00 94.75 114 ALA A C 1
ATOM 841 O O . ALA A 1 114 ? 11.949 -1.583 -13.431 1.00 94.75 114 ALA A O 1
ATOM 842 N N . MET A 1 115 ? 12.404 -1.153 -11.277 1.00 94.12 115 MET A N 1
ATOM 843 C CA . MET A 1 115 ? 13.553 -0.256 -11.486 1.00 94.12 115 MET A CA 1
ATOM 844 C C . MET A 1 115 ? 14.910 -0.976 -11.401 1.00 94.12 115 MET A C 1
ATOM 846 O O . MET A 1 115 ? 15.945 -0.321 -11.313 1.00 94.12 115 MET A O 1
ATOM 850 N N . MET A 1 116 ? 14.920 -2.315 -11.377 1.00 91.62 116 MET A N 1
ATOM 851 C CA . MET A 1 116 ? 16.127 -3.140 -11.213 1.00 91.62 116 MET A CA 1
ATOM 852 C C . MET A 1 116 ? 16.942 -2.825 -9.943 1.00 91.62 116 MET A C 1
ATOM 854 O O . MET A 1 116 ? 18.139 -3.099 -9.870 1.00 91.62 116 MET A O 1
ATOM 858 N N . VAL A 1 117 ? 16.291 -2.286 -8.910 1.00 89.69 117 VAL A N 1
ATOM 859 C CA . VAL A 1 117 ? 16.897 -2.062 -7.597 1.00 89.69 117 VAL A CA 1
ATOM 860 C C . VAL A 1 117 ? 16.900 -3.391 -6.831 1.00 89.69 117 VAL A C 1
ATOM 862 O O . VAL A 1 117 ? 15.830 -3.975 -6.617 1.00 89.69 117 VAL A O 1
ATOM 865 N N . PRO A 1 118 ? 18.072 -3.894 -6.403 1.00 84.19 118 PRO A N 1
ATOM 866 C CA . PRO A 1 118 ? 18.156 -5.148 -5.670 1.00 84.19 118 PRO A CA 1
ATOM 867 C C . PRO A 1 118 ? 17.452 -5.031 -4.316 1.00 84.19 118 PRO A C 1
ATOM 869 O O . PRO A 1 118 ? 17.650 -4.076 -3.564 1.00 84.19 118 PRO A O 1
ATOM 872 N N . 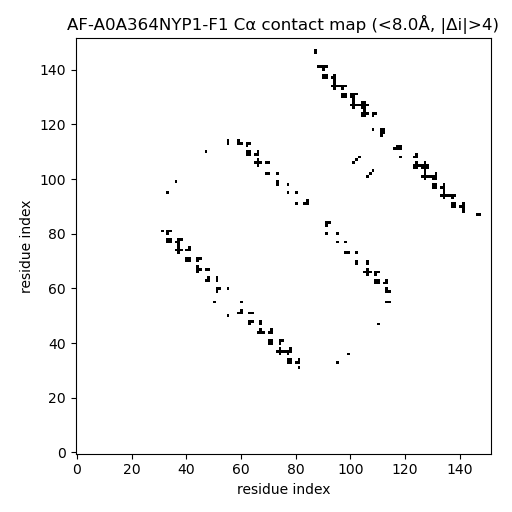LEU A 1 119 ? 16.635 -6.032 -3.995 1.00 82.69 119 LEU A N 1
ATOM 873 C CA . LEU A 1 119 ? 15.980 -6.141 -2.696 1.00 82.69 119 LEU A CA 1
ATOM 874 C C . LEU A 1 119 ? 16.818 -7.027 -1.769 1.00 82.69 119 LEU A C 1
ATOM 876 O O . LEU A 1 119 ? 17.227 -8.112 -2.182 1.00 82.69 119 LEU A O 1
ATOM 880 N N . PRO A 1 120 ? 17.031 -6.622 -0.507 1.00 73.25 120 PRO A N 1
ATOM 881 C CA . PRO A 1 120 ? 17.890 -7.360 0.415 1.00 73.25 120 PRO A CA 1
ATOM 882 C C . PRO A 1 120 ? 17.280 -8.687 0.892 1.00 73.25 120 PRO A C 1
ATOM 884 O O . PRO A 1 120 ? 18.007 -9.542 1.387 1.00 73.25 120 PRO A O 1
ATOM 887 N N . LEU A 1 121 ? 15.956 -8.870 0.781 1.00 79.06 121 LEU A N 1
ATOM 888 C CA . LEU A 1 121 ? 15.240 -10.011 1.360 1.00 79.06 121 LEU A CA 1
ATOM 889 C C . LEU A 1 121 ? 14.133 -10.532 0.411 1.00 79.06 121 LEU A C 1
ATOM 891 O O . LEU A 1 121 ? 13.256 -9.757 0.021 1.00 79.06 121 LEU A O 1
ATOM 895 N N . PRO A 1 122 ? 14.094 -11.841 0.081 1.00 78.44 122 PRO A N 1
ATOM 896 C CA . PRO A 1 122 ? 13.111 -12.412 -0.853 1.00 78.44 122 PRO A CA 1
ATOM 897 C C . PRO A 1 122 ? 11.668 -12.429 -0.317 1.00 78.44 122 PRO A C 1
ATOM 899 O O . PRO A 1 122 ? 10.720 -12.510 -1.093 1.00 78.44 122 PRO A O 1
ATOM 902 N N . MET A 1 123 ? 11.478 -12.311 1.002 1.00 88.62 123 MET A N 1
ATOM 903 C CA . MET A 1 123 ? 10.161 -12.372 1.657 1.00 88.62 123 MET A CA 1
ATOM 904 C C . MET A 1 123 ? 9.487 -11.008 1.862 1.00 88.62 123 MET A C 1
ATOM 906 O O . MET A 1 123 ? 8.413 -10.942 2.458 1.00 88.62 123 MET A O 1
ATOM 910 N N . VAL A 1 124 ? 10.065 -9.921 1.342 1.00 91.38 124 VAL A N 1
ATOM 911 C CA . VAL A 1 124 ? 9.522 -8.560 1.516 1.00 91.38 124 VAL A CA 1
ATOM 912 C C . VAL A 1 124 ? 8.144 -8.420 0.873 1.00 91.38 124 VAL A C 1
ATOM 914 O O . VAL A 1 124 ? 7.208 -7.959 1.526 1.00 91.38 124 VAL A O 1
ATOM 917 N N . THR A 1 125 ? 7.985 -8.858 -0.381 1.00 92.38 125 THR A N 1
ATOM 918 C CA . THR A 1 125 ? 6.703 -8.736 -1.089 1.00 92.38 125 THR A CA 1
ATOM 919 C C . THR A 1 125 ? 5.601 -9.574 -0.424 1.00 92.38 125 THR A C 1
ATOM 921 O O . THR A 1 125 ? 4.551 -9.007 -0.123 1.00 92.38 125 THR A O 1
ATOM 924 N N . PRO A 1 126 ? 5.798 -10.874 -0.107 1.00 94.62 126 PRO A N 1
ATOM 925 C CA . PRO A 1 126 ? 4.781 -11.653 0.603 1.00 94.62 126 PRO A CA 1
ATOM 926 C C . PRO A 1 126 ? 4.421 -11.081 1.979 1.00 94.62 126 PRO A C 1
ATOM 928 O O . PRO A 1 126 ? 3.239 -10.988 2.303 1.00 94.62 126 PRO A O 1
ATOM 931 N N . ALA A 1 127 ? 5.411 -10.640 2.765 1.00 96.75 127 ALA A N 1
ATOM 932 C CA . ALA A 1 127 ? 5.164 -10.029 4.072 1.00 96.75 127 ALA A CA 1
ATOM 933 C C . ALA A 1 127 ? 4.325 -8.746 3.952 1.00 96.75 127 ALA A C 1
ATOM 935 O O . ALA A 1 127 ? 3.378 -8.546 4.714 1.00 96.75 127 ALA A O 1
ATOM 936 N N . GLY A 1 128 ? 4.616 -7.912 2.948 1.00 97.12 128 GLY A N 1
ATOM 937 C CA . GLY A 1 128 ? 3.810 -6.735 2.637 1.00 97.12 128 GLY A CA 1
ATOM 938 C C . GLY A 1 128 ? 2.367 -7.089 2.277 1.00 97.12 128 GLY A C 1
ATOM 939 O O . GLY A 1 128 ? 1.440 -6.490 2.814 1.00 97.12 128 GLY A O 1
ATOM 940 N N . GLY A 1 129 ? 2.163 -8.107 1.435 1.00 97.69 129 GLY A N 1
ATOM 941 C CA . GLY A 1 129 ? 0.827 -8.584 1.060 1.00 97.69 129 GLY A CA 1
ATOM 942 C C . GLY A 1 129 ? 0.012 -9.087 2.256 1.00 97.69 129 GLY A C 1
ATOM 943 O O . GLY A 1 129 ? -1.161 -8.740 2.391 1.00 97.69 129 GLY A O 1
ATOM 944 N N . VAL A 1 130 ? 0.645 -9.835 3.167 1.00 98.31 130 VAL A N 1
ATOM 945 C CA . VAL A 1 130 ? 0.019 -10.270 4.426 1.00 98.31 130 VAL A CA 1
ATOM 946 C C . VAL A 1 130 ? -0.351 -9.069 5.293 1.00 98.31 130 VAL A C 1
ATOM 948 O O . VAL A 1 130 ? -1.465 -9.015 5.801 1.00 98.31 130 VAL A O 1
ATOM 951 N N . SER A 1 131 ? 0.530 -8.074 5.419 1.00 98.25 131 SER A N 1
ATOM 952 C CA . SER A 1 131 ? 0.231 -6.845 6.164 1.00 98.25 131 SER A CA 1
ATOM 953 C C . SER A 1 131 ? -0.978 -6.105 5.583 1.00 98.25 131 SER A C 1
ATOM 955 O O . SER A 1 131 ? -1.871 -5.709 6.329 1.00 98.25 131 SER A O 1
ATOM 957 N N . LEU A 1 132 ? -1.070 -5.977 4.253 1.00 98.38 132 LEU A N 1
ATOM 958 C CA . LEU A 1 132 ? -2.226 -5.355 3.596 1.00 98.38 132 LEU A CA 1
ATOM 959 C C . LEU A 1 132 ? -3.523 -6.114 3.893 1.00 98.38 132 LEU A C 1
ATOM 961 O O . LEU A 1 132 ? -4.520 -5.501 4.276 1.00 98.38 132 LEU A O 1
ATOM 965 N N . LEU A 1 133 ? -3.494 -7.445 3.781 1.00 98.38 133 LEU A N 1
ATOM 966 C CA . LEU A 1 133 ? -4.624 -8.317 4.100 1.00 98.38 133 LEU A CA 1
ATOM 967 C C . LEU A 1 133 ? -5.060 -8.163 5.561 1.00 98.38 133 LEU A C 1
ATOM 969 O O . LEU A 1 133 ? -6.239 -7.937 5.831 1.00 98.38 133 LEU A O 1
ATOM 973 N N . LEU A 1 134 ? -4.116 -8.233 6.502 1.00 97.88 134 LEU A N 1
ATOM 974 C CA . LEU A 1 134 ? -4.402 -8.079 7.927 1.00 97.88 134 LEU A CA 1
ATOM 975 C C . LEU A 1 134 ? -4.959 -6.689 8.248 1.00 97.88 134 LEU A C 1
ATOM 977 O O . LEU A 1 134 ? -5.802 -6.572 9.133 1.00 97.88 134 LEU A O 1
ATOM 981 N N . GLY A 1 135 ? -4.555 -5.648 7.515 1.00 96.69 135 GLY A N 1
ATOM 982 C CA . GLY A 1 135 ? -5.130 -4.311 7.652 1.00 96.69 135 GLY A CA 1
ATOM 983 C C . GLY A 1 135 ? -6.626 -4.277 7.329 1.00 96.69 135 GLY A C 1
ATOM 984 O O . GLY A 1 135 ? -7.413 -3.726 8.098 1.00 96.69 135 GLY A O 1
ATOM 985 N N . TRP A 1 136 ? -7.051 -4.946 6.253 1.00 96.62 136 TRP A N 1
ATOM 986 C CA . TRP A 1 136 ? -8.477 -5.080 5.925 1.00 96.62 136 TRP A CA 1
ATOM 987 C C . TRP A 1 136 ? -9.239 -5.923 6.949 1.00 96.62 136 TRP A C 1
ATOM 989 O O . TRP A 1 136 ? -10.356 -5.566 7.324 1.00 96.62 136 TRP A O 1
ATOM 999 N N . VAL A 1 137 ? -8.629 -6.999 7.456 1.00 95.62 137 VAL A N 1
ATOM 1000 C CA . VAL A 1 137 ? -9.213 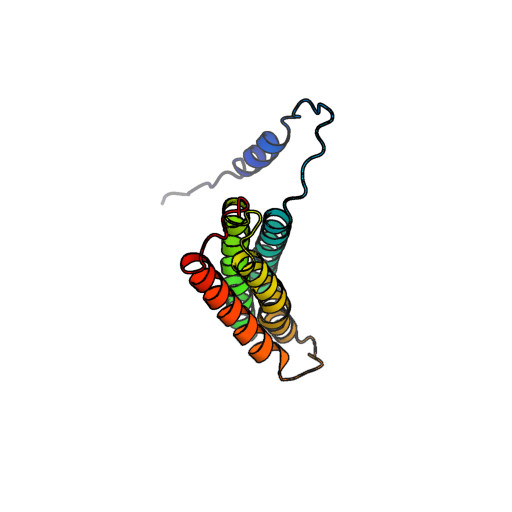-7.813 8.536 1.00 95.62 137 VAL A CA 1
ATOM 1001 C C . VAL A 1 137 ? -9.382 -6.985 9.814 1.00 95.62 137 VAL A C 1
ATOM 1003 O O . VAL A 1 137 ? -10.437 -7.039 10.442 1.00 95.62 137 VAL A O 1
ATOM 1006 N N . ALA A 1 138 ? -8.391 -6.170 10.180 1.00 92.69 138 ALA A N 1
ATOM 1007 C CA . ALA A 1 138 ? -8.468 -5.275 11.333 1.00 92.69 138 ALA A CA 1
ATOM 1008 C C . ALA A 1 138 ? -9.550 -4.197 11.152 1.00 92.69 138 ALA A C 1
ATOM 1010 O O . ALA A 1 138 ? -10.277 -3.883 12.098 1.00 92.69 138 ALA A O 1
ATOM 1011 N N . LEU A 1 139 ? -9.723 -3.663 9.939 1.00 91.69 139 LEU A N 1
ATOM 1012 C CA . LEU A 1 139 ? -10.839 -2.768 9.640 1.00 91.69 139 LEU A CA 1
ATOM 1013 C C . LEU A 1 139 ? -12.184 -3.484 9.834 1.00 91.69 139 LEU A C 1
ATOM 1015 O O . LEU A 1 139 ? -13.059 -2.950 10.510 1.00 91.69 139 LEU A O 1
ATOM 1019 N N . ALA A 1 140 ? -12.345 -4.699 9.304 1.00 91.25 140 ALA A N 1
ATOM 1020 C CA . ALA A 1 140 ? -13.567 -5.485 9.478 1.00 91.25 140 ALA A CA 1
ATOM 1021 C C . ALA A 1 140 ? -13.855 -5.776 10.963 1.00 91.25 140 ALA A C 1
ATOM 1023 O O . ALA A 1 140 ? -14.978 -5.588 11.428 1.00 91.25 140 ALA A O 1
ATOM 1024 N N . ALA A 1 141 ? -12.830 -6.137 11.740 1.00 88.44 141 ALA A N 1
ATOM 1025 C CA . ALA A 1 141 ? -12.947 -6.361 13.180 1.00 88.44 141 ALA A CA 1
ATOM 1026 C C . ALA A 1 141 ? -13.363 -5.092 13.950 1.00 88.44 141 ALA A C 1
ATOM 1028 O O . ALA A 1 141 ? -14.060 -5.182 14.964 1.00 88.44 141 ALA A O 1
ATOM 1029 N N . SER A 1 142 ? -13.011 -3.901 13.445 1.00 84.81 142 SER A N 1
ATOM 1030 C CA . SER A 1 142 ? -13.413 -2.623 14.050 1.00 84.81 142 SER A CA 1
ATOM 1031 C C . SER A 1 142 ? -14.928 -2.404 14.047 1.00 84.81 142 SER A C 1
ATOM 1033 O O . SER A 1 142 ? -15.439 -1.687 14.905 1.00 84.81 142 SER A O 1
ATOM 1035 N N . ALA A 1 143 ? -15.654 -3.063 13.139 1.00 83.75 143 ALA A N 1
ATOM 1036 C CA . ALA A 1 143 ? -17.110 -3.008 13.080 1.00 83.75 143 ALA A CA 1
ATOM 1037 C C . ALA A 1 143 ? -17.799 -3.893 14.138 1.00 83.75 143 ALA A C 1
ATOM 1039 O O . ALA A 1 143 ? -18.980 -3.696 14.412 1.00 83.75 143 ALA A O 1
ATOM 1040 N N . ILE A 1 144 ? -17.082 -4.861 14.725 1.00 82.69 144 ILE A N 1
ATOM 1041 C CA . ILE A 1 144 ? -17.644 -5.891 15.620 1.00 82.69 144 ILE A CA 1
ATOM 1042 C C . ILE A 1 144 ? -17.265 -5.632 17.093 1.00 82.69 144 ILE A C 1
ATOM 1044 O O . ILE A 1 144 ? -17.938 -6.105 18.009 1.00 82.69 144 ILE A O 1
ATOM 1048 N N . GLY A 1 145 ? -16.197 -4.869 17.348 1.00 67.25 145 GLY A N 1
ATOM 1049 C CA . GLY A 1 145 ? -15.713 -4.579 18.700 1.00 67.25 145 GLY A CA 1
ATOM 1050 C C . GLY A 1 145 ? -16.738 -3.840 19.569 1.00 67.25 145 GLY A C 1
ATOM 1051 O O . GLY A 1 145 ? -17.323 -2.839 19.150 1.00 67.25 145 GLY A O 1
ATOM 1052 N N . LYS A 1 146 ? -16.936 -4.309 20.810 1.00 56.75 146 LYS A N 1
ATOM 1053 C CA . LYS A 1 146 ? -17.773 -3.619 21.802 1.00 56.75 146 LYS A CA 1
ATOM 1054 C C . LYS A 1 146 ? -17.206 -2.223 22.052 1.00 56.75 146 LYS A C 1
ATOM 1056 O O . LYS A 1 146 ? -16.031 -2.076 22.379 1.00 56.75 146 LYS A O 1
ATOM 1061 N N . ARG A 1 147 ? -18.055 -1.206 21.926 1.00 60.03 147 ARG A N 1
ATOM 1062 C CA . ARG A 1 147 ? -17.748 0.149 22.382 1.00 60.03 147 ARG A CA 1
ATOM 1063 C C . ARG A 1 147 ? -17.646 0.075 23.908 1.00 60.03 147 ARG A C 1
ATOM 1065 O O . ARG A 1 147 ? -18.663 -0.130 24.560 1.00 60.03 147 ARG A O 1
ATOM 1072 N N . SER A 1 148 ? -16.442 0.134 24.470 1.00 59.25 148 SER A N 1
ATOM 1073 C CA . SER A 1 148 ? -16.283 0.304 25.914 1.00 59.25 148 SER A CA 1
ATOM 1074 C C . SER A 1 148 ? -16.773 1.707 26.251 1.00 59.25 148 SER A C 1
ATOM 1076 O O . SER A 1 148 ? -16.166 2.697 25.843 1.00 59.25 148 SER A O 1
ATOM 1078 N N . ASP A 1 149 ? -17.931 1.783 26.900 1.00 55.44 149 ASP A N 1
ATOM 1079 C CA . ASP A 1 149 ? -18.464 3.041 27.407 1.00 55.44 149 ASP A CA 1
ATOM 1080 C C . ASP A 1 149 ? -17.527 3.522 28.530 1.00 55.44 149 ASP A C 1
ATOM 1082 O O . ASP A 1 149 ? -17.258 2.744 29.447 1.00 55.44 149 ASP A O 1
ATOM 1086 N N . PRO A 1 150 ? -16.958 4.740 28.472 1.00 58.03 150 PRO A N 1
ATOM 1087 C CA . PRO A 1 150 ? -15.993 5.221 29.466 1.00 58.03 150 PRO A CA 1
ATOM 1088 C C . PRO A 1 150 ? -16.626 5.604 30.822 1.00 58.03 150 PRO A C 1
ATOM 1090 O O . PRO A 1 150 ? -16.075 6.434 31.539 1.00 58.03 150 PRO A O 1
ATOM 1093 N N . THR A 1 151 ? -17.786 5.044 31.173 1.00 60.41 151 THR A N 1
ATOM 1094 C CA . THR A 1 151 ? -18.607 5.435 32.334 1.00 60.41 151 THR A CA 1
ATOM 1095 C C . THR A 1 151 ? -18.819 4.323 33.367 1.00 60.41 151 THR A C 1
ATOM 1097 O O . THR A 1 151 ? -19.651 4.491 34.259 1.00 60.41 151 THR A O 1
ATOM 1100 N N . VAL A 1 152 ? -18.054 3.226 33.304 1.00 51.06 152 VAL A N 1
ATOM 1101 C CA . VAL A 1 152 ? -17.999 2.204 34.369 1.00 51.06 152 VAL A CA 1
ATOM 1102 C C . VAL A 1 152 ? -16.581 2.060 34.896 1.00 51.06 152 VAL A C 1
ATOM 1104 O O . VAL A 1 152 ? -15.659 1.961 34.054 1.00 51.06 152 VAL A O 1
#

Solvent-accessible surface area (backbone atoms only — not comparable to full-atom values): 8473 Å² total; per-residue (Å²): 136,87,82,84,83,81,72,84,79,60,68,65,60,64,59,59,70,69,67,71,77,74,85,80,66,99,63,85,74,75,85,55,65,38,47,53,52,12,52,53,33,37,52,50,19,54,53,47,33,55,41,26,78,72,73,47,57,80,89,29,28,69,38,21,49,52,20,21,50,56,28,34,56,48,14,56,50,24,46,56,40,62,82,63,61,48,96,89,43,65,34,43,56,48,13,48,52,25,34,55,54,8,34,55,31,24,24,44,44,32,41,30,55,43,68,71,44,87,74,97,55,94,60,41,42,62,52,8,50,50,29,36,52,50,11,53,50,28,43,58,48,48,76,70,58,80,80,78,68,94,82,121